Protein AF-A0A377D3B8-F1 (afdb_monomer_lite)

Radius of gyration: 18.61 Å; chains: 1; bounding box: 37×32×58 Å

pLDDT: mean 72.94, std 12.91, range [36.66, 89.19]

InterPro domains:
  IPR011990 Tetratricopeptide-like helical domain superfamily [G3DSA:1.25.40.10] (6-91)
  IPR011990 Tetratricopeptide-like helical domain superfamily [SSF48452] (9-79)

Structure (mmCIF, N/CA/C/O backbone):
data_AF-A0A377D3B8-F1
#
_entry.id   AF-A0A377D3B8-F1
#
loop_
_atom_site.group_PDB
_atom_site.id
_atom_site.type_symbol
_atom_site.label_atom_id
_atom_site.label_alt_id
_atom_site.label_comp_id
_atom_site.label_asym_id
_atom_site.label_entity_id
_atom_site.label_seq_id
_atom_site.pdbx_PDB_ins_code
_atom_site.Cartn_x
_atom_site.Cartn_y
_atom_site.Cartn_z
_atom_site.occupancy
_atom_site.B_iso_or_equiv
_atom_site.auth_seq_id
_atom_site.auth_comp_id
_atom_site.auth_asym_id
_atom_site.auth_atom_id
_atom_site.pdbx_PDB_model_num
ATOM 1 N N . MET A 1 1 ? 22.774 2.025 4.526 1.00 36.66 1 MET A N 1
ATOM 2 C CA . MET A 1 1 ? 21.595 1.352 3.939 1.00 36.66 1 MET A CA 1
ATOM 3 C C . MET A 1 1 ? 21.137 0.304 4.930 1.00 36.66 1 MET A C 1
ATOM 5 O O . MET A 1 1 ? 21.937 -0.552 5.278 1.00 36.66 1 MET A O 1
ATOM 9 N N . ILE A 1 2 ? 19.922 0.424 5.459 1.00 50.09 2 ILE A N 1
ATOM 10 C CA . ILE A 1 2 ? 19.370 -0.545 6.412 1.00 50.09 2 ILE A CA 1
ATOM 11 C C . ILE A 1 2 ? 18.906 -1.746 5.581 1.00 50.09 2 ILE A C 1
ATOM 13 O O . ILE A 1 2 ? 17.845 -1.700 4.966 1.00 50.09 2 ILE A O 1
ATOM 17 N N . THR A 1 3 ? 19.741 -2.778 5.461 1.00 55.69 3 THR A N 1
ATOM 18 C CA . THR A 1 3 ? 19.365 -4.026 4.784 1.00 55.69 3 THR A CA 1
ATOM 19 C C . THR A 1 3 ? 18.618 -4.892 5.786 1.00 55.69 3 THR A C 1
ATOM 21 O O . THR A 1 3 ? 19.222 -5.515 6.658 1.00 55.69 3 THR A O 1
ATOM 24 N N . TRP A 1 4 ? 17.292 -4.856 5.709 1.00 55.59 4 TRP A N 1
ATOM 25 C CA . TRP A 1 4 ? 16.413 -5.629 6.575 1.00 55.59 4 TRP A CA 1
ATOM 26 C C . TRP A 1 4 ? 16.615 -7.141 6.370 1.00 55.59 4 TRP A C 1
ATOM 28 O O . TRP A 1 4 ? 16.809 -7.573 5.230 1.00 55.59 4 TRP A O 1
ATOM 38 N N . PRO A 1 5 ? 16.559 -7.961 7.436 1.00 60.09 5 PRO A N 1
ATOM 39 C CA . PRO A 1 5 ? 16.701 -9.405 7.309 1.00 60.09 5 PRO A CA 1
ATOM 40 C C . PRO A 1 5 ? 15.552 -10.005 6.481 1.00 60.09 5 PRO A C 1
ATOM 42 O O . PRO A 1 5 ? 14.389 -9.654 6.723 1.00 60.09 5 PRO A O 1
ATOM 45 N N . PRO A 1 6 ? 15.831 -10.937 5.551 1.00 57.41 6 PRO A N 1
ATOM 46 C CA . PRO A 1 6 ? 14.782 -11.685 4.866 1.00 57.41 6 PRO A CA 1
ATOM 47 C C . PRO A 1 6 ? 13.938 -12.434 5.911 1.00 57.41 6 PRO A C 1
ATOM 49 O O . PRO A 1 6 ? 14.474 -13.180 6.726 1.00 57.41 6 PRO A O 1
ATOM 52 N N . GLY A 1 7 ? 12.625 -12.181 5.930 1.00 62.62 7 GLY A N 1
ATOM 53 C CA . GLY A 1 7 ? 11.682 -12.776 6.890 1.00 62.62 7 GLY A CA 1
ATOM 54 C C . GLY A 1 7 ? 11.295 -11.899 8.089 1.00 62.62 7 GLY A C 1
ATOM 55 O O . GLY A 1 7 ? 10.396 -12.272 8.838 1.00 62.62 7 GLY A O 1
ATOM 56 N N . LEU A 1 8 ? 11.888 -10.710 8.268 1.00 64.62 8 LEU A N 1
ATOM 57 C CA . LEU A 1 8 ? 11.407 -9.772 9.297 1.00 64.62 8 LEU A CA 1
ATOM 58 C C . LEU A 1 8 ? 10.004 -9.225 8.970 1.00 64.62 8 LEU A C 1
ATOM 60 O O . LEU A 1 8 ? 9.220 -8.935 9.868 1.00 64.62 8 LEU A O 1
ATOM 64 N N . TYR A 1 9 ? 9.700 -9.122 7.678 1.00 65.62 9 TYR A N 1
ATOM 65 C CA . TYR A 1 9 ? 8.421 -8.646 7.153 1.00 65.62 9 TYR A CA 1
ATOM 66 C C . TYR A 1 9 ? 7.260 -9.551 7.555 1.00 65.62 9 TYR A C 1
ATOM 68 O O . TYR A 1 9 ? 6.248 -9.055 8.030 1.00 65.62 9 TYR A O 1
ATOM 76 N N . ASP A 1 10 ? 7.455 -10.865 7.467 1.00 67.44 10 ASP A N 1
ATOM 77 C CA . ASP A 1 10 ? 6.448 -11.865 7.830 1.00 67.44 10 ASP A CA 1
ATOM 78 C C . ASP A 1 10 ? 6.072 -11.772 9.320 1.00 67.44 10 ASP A C 1
ATOM 80 O O . ASP A 1 10 ? 4.902 -11.748 9.693 1.00 67.44 10 ASP A O 1
ATOM 84 N N . ARG A 1 11 ? 7.076 -11.570 10.184 1.00 67.81 11 ARG A N 1
ATOM 85 C CA . ARG A 1 11 ? 6.851 -11.327 11.617 1.00 67.81 11 ARG A CA 1
ATOM 86 C C . ARG A 1 11 ? 6.193 -9.984 11.906 1.00 67.81 11 ARG A C 1
ATOM 88 O O . ARG A 1 11 ? 5.396 -9.894 12.833 1.00 67.81 11 ARG A O 1
ATOM 95 N N . ALA A 1 12 ? 6.550 -8.939 11.163 1.00 70.94 12 ALA A N 1
ATOM 96 C CA . ALA A 1 12 ? 5.913 -7.637 11.311 1.00 70.94 12 ALA A CA 1
ATOM 97 C C . ALA A 1 12 ? 4.432 -7.718 10.905 1.00 70.94 12 ALA A C 1
ATOM 99 O O . ALA A 1 12 ? 3.580 -7.224 11.636 1.00 70.94 12 ALA A O 1
ATOM 100 N N . GLU A 1 13 ? 4.122 -8.396 9.796 1.00 70.38 13 GLU A N 1
ATOM 101 C CA . GLU A 1 13 ? 2.754 -8.672 9.347 1.00 70.38 13 GLU A CA 1
ATOM 102 C C . GLU A 1 13 ? 1.930 -9.376 10.430 1.00 70.38 13 GLU A C 1
ATOM 104 O O . GLU A 1 13 ? 0.829 -8.915 10.723 1.00 70.38 13 GLU A O 1
ATOM 109 N N . ASP A 1 14 ? 2.471 -10.410 11.079 1.00 74.00 14 ASP A N 1
ATOM 110 C CA . ASP A 1 14 ? 1.778 -11.123 12.160 1.00 74.00 14 ASP A CA 1
ATOM 111 C C . ASP A 1 14 ? 1.500 -10.223 13.378 1.00 74.00 14 ASP A C 1
ATOM 113 O O . ASP A 1 14 ? 0.360 -10.135 13.840 1.00 74.00 14 ASP A O 1
ATOM 117 N N . MET A 1 15 ? 2.504 -9.464 13.840 1.00 67.12 15 MET A N 1
ATOM 118 C CA . MET A 1 15 ? 2.336 -8.524 14.959 1.00 67.12 15 MET A CA 1
ATOM 119 C C . MET A 1 15 ? 1.301 -7.440 14.646 1.00 67.12 15 MET A C 1
ATOM 121 O O . MET A 1 15 ? 0.469 -7.101 15.488 1.00 67.12 15 MET A O 1
ATOM 125 N N . PHE A 1 16 ? 1.324 -6.892 13.430 1.00 66.88 16 PHE A N 1
ATOM 126 C CA . PHE A 1 16 ? 0.364 -5.872 13.026 1.00 66.88 16 PHE A CA 1
ATOM 127 C C . PHE A 1 16 ? -1.037 -6.444 12.787 1.00 66.88 16 PHE A C 1
ATOM 129 O O . PHE A 1 16 ? -2.010 -5.733 13.027 1.00 66.88 16 PHE A O 1
ATOM 136 N N . ASN A 1 17 ? -1.167 -7.712 12.385 1.00 67.19 17 ASN A N 1
ATOM 137 C CA . ASN A 1 17 ? -2.459 -8.397 12.324 1.00 67.19 17 ASN A CA 1
ATOM 138 C C . ASN A 1 17 ? -3.078 -8.528 13.721 1.00 67.19 17 ASN A C 1
ATOM 140 O O . ASN A 1 17 ? -4.255 -8.217 13.888 1.00 67.19 17 ASN A O 1
ATOM 144 N N . GLN A 1 18 ? -2.287 -8.891 14.733 1.00 68.62 18 GLN A N 1
ATOM 145 C CA . GLN A 1 18 ? -2.751 -8.921 16.127 1.00 68.62 18 GLN A CA 1
ATOM 146 C C . GLN A 1 18 ? -3.197 -7.526 16.601 1.00 68.62 18 GLN A C 1
ATOM 148 O O . GLN A 1 18 ? -4.257 -7.380 17.197 1.00 68.62 18 GLN A O 1
ATOM 153 N N . LEU A 1 19 ? -2.457 -6.473 16.239 1.00 62.00 19 LEU A N 1
ATOM 154 C CA . LEU A 1 19 ? -2.812 -5.077 16.544 1.00 62.00 19 LEU A CA 1
ATOM 155 C C . LEU A 1 19 ? -4.029 -4.549 15.764 1.00 62.00 19 LEU A C 1
ATOM 157 O O . LEU A 1 19 ? -4.584 -3.519 16.137 1.00 62.00 19 LEU A O 1
ATOM 161 N N . THR A 1 20 ? -4.449 -5.200 14.672 1.00 60.00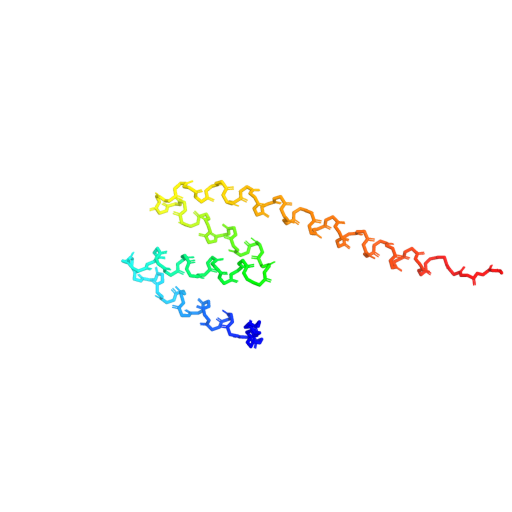 20 THR A N 1
ATOM 162 C CA . THR A 1 20 ? -5.690 -4.821 13.967 1.00 60.00 20 THR A CA 1
ATOM 163 C C . THR A 1 20 ? -6.959 -5.309 14.668 1.00 60.00 20 THR A C 1
ATOM 165 O O . THR A 1 20 ? -8.041 -4.820 14.320 1.00 60.00 20 THR A O 1
ATOM 168 N N . ASP A 1 21 ? -6.820 -6.225 15.634 1.00 61.94 21 ASP A N 1
ATOM 169 C CA . ASP A 1 21 ? -7.893 -6.701 16.515 1.00 61.94 21 ASP A CA 1
ATOM 170 C C . ASP A 1 21 ? -8.267 -5.630 17.559 1.00 61.94 21 ASP A C 1
ATOM 172 O O . ASP A 1 21 ? -9.446 -5.381 17.809 1.00 61.94 21 ASP A O 1
ATOM 176 N N 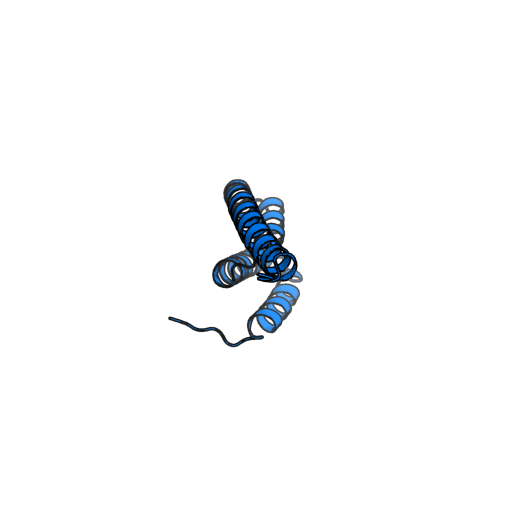. GLU A 1 22 ? -7.278 -4.877 18.058 1.00 61.59 22 GLU A N 1
ATOM 177 C CA . GLU A 1 22 ? -7.501 -3.700 18.904 1.00 61.59 22 GLU A CA 1
ATOM 178 C C . GLU A 1 22 ? -7.779 -2.445 18.054 1.00 61.59 22 GLU A C 1
ATOM 180 O O . GLU A 1 22 ? -6.903 -1.852 17.417 1.00 61.59 22 GLU A O 1
ATOM 185 N N . THR A 1 23 ? -9.039 -2.006 18.044 1.00 62.44 23 THR A N 1
ATOM 186 C CA . THR A 1 23 ? -9.547 -0.936 17.168 1.00 62.44 23 THR A CA 1
ATOM 187 C C . THR A 1 23 ? -8.840 0.414 17.315 1.00 62.44 23 THR A C 1
ATOM 189 O O . THR A 1 23 ? -8.812 1.179 16.351 1.00 62.44 23 THR A O 1
ATOM 192 N N . ASP A 1 24 ? -8.249 0.699 18.477 1.00 67.25 24 ASP A N 1
ATOM 193 C CA . ASP A 1 24 ? -7.620 1.993 18.782 1.00 67.25 24 ASP A CA 1
ATOM 194 C C . ASP A 1 24 ? -6.266 2.182 18.069 1.00 67.25 24 ASP A C 1
ATOM 196 O O . ASP A 1 24 ? -5.949 3.268 17.580 1.00 67.25 24 ASP A O 1
ATOM 200 N N . PHE A 1 25 ? -5.483 1.107 17.906 1.00 67.19 25 PHE A N 1
ATOM 201 C CA . PHE A 1 25 ? -4.135 1.167 17.314 1.00 67.19 25 PHE A CA 1
ATOM 202 C C . PHE A 1 25 ? -4.078 0.761 15.841 1.00 67.19 25 PHE A C 1
ATOM 204 O O . PHE A 1 25 ? -3.049 0.937 15.177 1.00 67.19 25 PHE A O 1
ATOM 211 N N . ARG A 1 26 ? -5.198 0.284 15.292 1.00 73.31 26 ARG A N 1
ATOM 212 C CA . ARG A 1 26 ? -5.308 -0.213 13.918 1.00 73.31 26 ARG A CA 1
ATOM 213 C C . ARG A 1 26 ? -4.792 0.772 12.866 1.00 73.31 26 ARG A C 1
ATOM 215 O O . ARG A 1 26 ? -4.135 0.363 11.912 1.00 73.31 26 ARG A O 1
ATOM 222 N N . ILE A 1 27 ? -5.045 2.071 13.031 1.00 77.50 27 ILE A N 1
ATOM 223 C CA . ILE A 1 27 ? -4.579 3.098 12.083 1.00 77.50 27 ILE A CA 1
ATOM 224 C C . ILE A 1 27 ? -3.048 3.216 12.112 1.00 77.50 27 ILE A C 1
ATOM 226 O O . ILE A 1 27 ? -2.419 3.257 11.056 1.00 77.50 27 ILE A O 1
ATOM 230 N N . GLY A 1 28 ? -2.444 3.242 13.304 1.00 80.31 28 GLY A N 1
ATOM 231 C CA . GLY A 1 28 ? -0.990 3.342 13.462 1.00 80.31 28 GLY A CA 1
ATOM 232 C C . GLY A 1 28 ? -0.266 2.114 12.911 1.00 80.31 28 GLY A C 1
ATOM 233 O O . GLY A 1 28 ? 0.702 2.255 12.164 1.00 80.31 28 GLY A O 1
ATOM 234 N N . ALA A 1 29 ? -0.794 0.922 13.198 1.00 82.44 29 ALA A N 1
ATOM 235 C CA . ALA A 1 29 ? -0.299 -0.347 12.669 1.00 82.44 29 ALA A CA 1
ATOM 236 C C . ALA A 1 29 ? -0.292 -0.373 11.132 1.00 82.44 29 ALA A C 1
ATOM 238 O O . ALA A 1 29 ? 0.728 -0.664 10.507 1.00 82.44 29 ALA A O 1
ATOM 239 N N . LEU A 1 30 ? -1.411 0.012 10.509 1.00 80.81 30 LEU A N 1
ATOM 240 C CA . LEU A 1 30 ? -1.529 0.067 9.052 1.00 80.81 30 LEU A CA 1
ATOM 241 C C . LEU A 1 30 ? -0.560 1.085 8.429 1.00 80.81 30 LEU A C 1
ATOM 243 O O . LEU A 1 30 ? 0.000 0.821 7.369 1.00 80.81 30 LEU A O 1
ATOM 247 N N . GLN A 1 31 ? -0.305 2.228 9.073 1.00 84.12 31 GLN A N 1
ATOM 248 C CA . GLN A 1 31 ? 0.683 3.186 8.562 1.00 84.12 31 GLN A CA 1
ATOM 249 C C . GLN A 1 31 ? 2.115 2.629 8.582 1.00 84.12 31 GLN A C 1
ATOM 251 O O . GLN A 1 31 ? 2.869 2.870 7.638 1.00 84.12 31 GLN A O 1
ATOM 256 N N . GLN A 1 32 ? 2.485 1.869 9.615 1.00 84.00 32 GLN A N 1
ATOM 257 C CA . GLN A 1 32 ? 3.803 1.228 9.685 1.00 84.00 32 GLN A CA 1
ATOM 258 C C . GLN A 1 32 ? 3.944 0.111 8.647 1.00 84.00 32 GLN A C 1
ATOM 260 O O . GLN A 1 32 ? 4.947 0.061 7.935 1.00 84.00 32 GLN A O 1
ATOM 265 N N . LEU A 1 33 ? 2.913 -0.724 8.480 1.00 83.25 33 LEU A N 1
ATOM 266 C CA . LEU A 1 33 ? 2.863 -1.725 7.408 1.00 83.25 33 LEU A CA 1
ATOM 267 C C . LEU A 1 33 ? 3.017 -1.096 6.022 1.00 83.25 33 LEU A C 1
ATOM 269 O O . LEU A 1 33 ? 3.739 -1.620 5.178 1.00 83.25 33 LEU A O 1
ATOM 273 N N . LEU A 1 34 ? 2.375 0.049 5.786 1.00 85.06 34 LEU A N 1
ATOM 274 C CA . LEU A 1 34 ? 2.480 0.754 4.515 1.00 85.06 34 LEU A CA 1
ATOM 275 C C . LEU A 1 34 ? 3.925 1.192 4.226 1.00 85.06 34 LEU A C 1
ATOM 277 O O . LEU A 1 34 ? 4.408 0.993 3.114 1.00 85.06 34 LEU A O 1
ATOM 281 N N . GLN A 1 35 ? 4.630 1.747 5.217 1.00 84.75 35 GLN A N 1
ATOM 282 C CA . GLN A 1 35 ? 6.043 2.135 5.080 1.00 84.75 35 GLN A CA 1
ATOM 283 C C . GLN A 1 35 ? 6.946 0.936 4.779 1.00 84.75 35 GLN A C 1
ATOM 285 O O . GLN A 1 35 ? 7.830 1.012 3.928 1.00 84.75 35 GLN A O 1
ATOM 290 N N . ILE A 1 36 ? 6.693 -0.171 5.470 1.00 84.00 36 ILE A N 1
ATOM 291 C CA . ILE A 1 36 ? 7.361 -1.453 5.280 1.00 84.00 36 ILE A CA 1
ATOM 292 C C . ILE A 1 36 ? 7.180 -1.906 3.821 1.00 84.00 36 ILE A C 1
ATOM 294 O O . ILE A 1 36 ? 8.170 -2.061 3.109 1.00 84.00 36 ILE A O 1
ATOM 298 N N . TYR A 1 37 ? 5.949 -1.996 3.312 1.00 84.38 37 TYR A N 1
ATOM 299 C CA . TYR A 1 37 ? 5.702 -2.422 1.928 1.00 84.38 37 TYR A CA 1
ATOM 300 C C . TYR A 1 37 ? 6.284 -1.492 0.861 1.00 84.38 37 TYR A C 1
ATOM 302 O O . TYR A 1 37 ? 6.735 -1.967 -0.182 1.00 84.38 37 TYR A O 1
ATOM 310 N N . GLN A 1 38 ? 6.331 -0.182 1.120 1.00 84.00 38 GLN A N 1
ATOM 311 C CA . GLN A 1 38 ? 7.043 0.755 0.247 1.00 84.00 38 GLN A CA 1
ATOM 312 C C . GLN A 1 38 ? 8.547 0.448 0.211 1.00 84.00 38 GLN A C 1
ATOM 314 O O . GLN A 1 38 ? 9.148 0.440 -0.862 1.00 84.00 38 GLN A O 1
ATOM 319 N N . ALA A 1 39 ? 9.156 0.141 1.360 1.00 82.81 39 ALA A N 1
ATOM 320 C CA . ALA A 1 39 ? 10.575 -0.191 1.444 1.00 82.81 39 ALA A CA 1
ATOM 321 C C . ALA A 1 39 ? 10.927 -1.528 0.764 1.00 82.81 39 ALA A C 1
ATOM 323 O O . ALA A 1 39 ? 12.021 -1.651 0.211 1.00 82.81 39 ALA A O 1
ATOM 324 N N . THR A 1 40 ? 10.022 -2.514 0.752 1.00 82.12 40 THR A N 1
ATOM 325 C CA . THR A 1 40 ? 10.214 -3.781 0.017 1.00 82.12 40 THR A CA 1
ATOM 326 C C . THR A 1 40 ? 9.792 -3.755 -1.441 1.00 82.12 40 THR A C 1
ATOM 328 O O . THR A 1 40 ? 9.989 -4.756 -2.126 1.00 82.12 40 THR A O 1
ATOM 331 N N . SER A 1 41 ? 9.261 -2.636 -1.946 1.00 81.00 41 SER A N 1
ATOM 332 C CA . SER A 1 41 ? 8.663 -2.575 -3.291 1.00 81.00 41 SER A CA 1
ATOM 333 C C . SER A 1 41 ? 7.509 -3.578 -3.483 1.00 81.00 41 SER A C 1
ATOM 335 O O . SER A 1 41 ? 7.238 -4.035 -4.593 1.00 81.00 41 SER A O 1
ATOM 337 N N . GLU A 1 42 ? 6.811 -3.922 -2.398 1.00 83.94 42 GLU A N 1
ATOM 338 C CA . GLU A 1 42 ? 5.647 -4.815 -2.383 1.00 83.94 42 GLU A CA 1
ATOM 339 C C . GLU A 1 42 ? 4.365 -3.998 -2.624 1.00 83.94 42 GLU A C 1
ATOM 341 O O . GLU A 1 42 ? 3.496 -3.860 -1.758 1.00 83.94 42 GLU A O 1
ATOM 346 N N . TRP A 1 43 ? 4.236 -3.416 -3.819 1.00 87.69 43 TRP A N 1
ATOM 347 C CA . TRP A 1 43 ? 3.159 -2.464 -4.129 1.00 87.69 43 TRP A CA 1
ATOM 348 C C . TRP A 1 43 ? 1.750 -3.057 -3.985 1.00 87.69 43 TRP A C 1
ATOM 350 O O . TRP A 1 43 ? 0.828 -2.358 -3.578 1.00 87.69 43 TRP A O 1
ATOM 360 N N . GLN A 1 44 ? 1.571 -4.352 -4.267 1.00 84.00 44 GLN A N 1
ATOM 361 C CA . GLN A 1 44 ? 0.282 -5.044 -4.110 1.00 84.00 44 GLN A CA 1
ATOM 362 C C . GLN A 1 44 ? -0.210 -5.033 -2.660 1.00 84.00 44 GLN A C 1
ATOM 364 O O . GLN A 1 44 ? -1.369 -4.711 -2.406 1.00 84.00 44 GLN A O 1
ATOM 369 N N . LYS A 1 45 ? 0.676 -5.336 -1.706 1.00 83.12 45 LYS A N 1
ATOM 370 C CA . LYS A 1 45 ? 0.339 -5.316 -0.279 1.00 83.12 45 LYS A CA 1
ATOM 371 C C . LYS A 1 45 ? 0.164 -3.885 0.241 1.00 83.12 45 LYS A C 1
ATOM 373 O O . LYS A 1 45 ? -0.727 -3.629 1.051 1.00 83.12 45 LYS A O 1
ATOM 378 N N . ALA A 1 46 ? 0.961 -2.938 -0.266 1.00 86.44 46 ALA A N 1
ATOM 379 C CA . ALA A 1 46 ? 0.826 -1.515 0.053 1.00 86.44 46 ALA A CA 1
ATOM 380 C C . ALA A 1 46 ? -0.566 -0.967 -0.310 1.00 86.44 46 ALA A C 1
ATOM 382 O O . ALA A 1 46 ? -1.159 -0.232 0.479 1.00 86.44 46 ALA A O 1
ATOM 383 N N . ILE A 1 47 ? -1.107 -1.356 -1.471 1.00 87.75 47 ILE A N 1
ATOM 384 C CA . ILE A 1 47 ? -2.443 -0.945 -1.921 1.00 87.75 47 ILE A CA 1
ATOM 385 C C . ILE A 1 47 ? -3.531 -1.471 -0.978 1.00 87.75 47 ILE A C 1
ATOM 387 O O . ILE A 1 47 ? -4.366 -0.680 -0.545 1.00 87.75 47 ILE A O 1
ATOM 391 N N . ASP A 1 48 ? -3.496 -2.753 -0.598 1.00 86.25 48 ASP A N 1
ATOM 392 C CA . ASP A 1 48 ? -4.498 -3.339 0.310 1.00 86.25 48 ASP A CA 1
ATOM 393 C C . ASP A 1 48 ? -4.536 -2.601 1.661 1.00 86.25 48 ASP A C 1
ATOM 395 O O . ASP A 1 48 ? -5.600 -2.227 2.164 1.00 86.25 48 ASP A O 1
ATOM 399 N N . VAL A 1 49 ? -3.361 -2.295 2.221 1.00 85.69 49 VAL A N 1
ATOM 400 C CA . VAL A 1 49 ? -3.244 -1.532 3.472 1.00 85.69 49 VAL A CA 1
ATOM 401 C C . VAL A 1 49 ? -3.712 -0.088 3.315 1.00 85.69 49 VAL A C 1
ATOM 403 O O . VAL A 1 49 ? -4.429 0.422 4.181 1.00 85.69 49 VAL A O 1
ATOM 406 N N . ALA A 1 50 ? -3.352 0.573 2.217 1.00 87.06 50 ALA A N 1
ATOM 407 C CA . ALA A 1 50 ? -3.808 1.927 1.937 1.00 87.06 50 ALA A CA 1
ATOM 408 C C . ALA A 1 50 ? -5.336 1.982 1.761 1.00 87.06 50 ALA A C 1
ATOM 410 O O . ALA A 1 50 ? -5.974 2.897 2.281 1.00 87.06 50 ALA A O 1
ATOM 411 N N . GLU A 1 51 ? -5.958 0.987 1.121 1.00 85.38 51 GLU A N 1
ATOM 412 C CA . GLU A 1 51 ? -7.418 0.901 0.997 1.00 85.38 51 GLU A CA 1
ATOM 413 C C . GLU A 1 51 ? -8.099 0.703 2.355 1.00 85.38 51 GLU A C 1
ATOM 415 O O . GLU A 1 51 ? -9.128 1.329 2.634 1.00 85.38 51 GLU A O 1
ATOM 420 N N . ARG A 1 52 ? -7.512 -0.112 3.241 1.00 83.19 52 ARG A N 1
ATOM 421 C CA . ARG A 1 52 ? -7.985 -0.244 4.629 1.00 83.19 52 ARG A CA 1
ATOM 422 C C . ARG A 1 52 ? -7.888 1.083 5.386 1.00 83.19 52 ARG A C 1
ATOM 424 O O . ARG A 1 52 ? -8.822 1.419 6.108 1.00 83.19 52 ARG A O 1
ATOM 431 N N . LEU A 1 53 ? -6.814 1.856 5.199 1.00 84.44 53 LEU A N 1
ATOM 432 C CA . LEU A 1 53 ? -6.664 3.196 5.788 1.00 84.44 53 LEU A CA 1
ATOM 433 C C . LEU A 1 53 ? -7.714 4.182 5.258 1.00 84.44 53 LEU A C 1
ATOM 435 O O . LEU A 1 53 ? -8.299 4.926 6.045 1.00 84.44 53 LEU A O 1
ATOM 439 N N . VAL A 1 54 ? -8.009 4.156 3.955 1.00 84.06 54 VAL A N 1
ATOM 440 C CA . VAL A 1 54 ? -9.074 4.981 3.357 1.00 84.06 54 VAL A CA 1
ATOM 441 C C . VAL A 1 54 ? -10.432 4.641 3.973 1.00 84.06 54 VAL A C 1
ATOM 443 O O . VAL A 1 54 ? -11.165 5.549 4.354 1.00 84.06 54 VAL A O 1
ATOM 446 N N . LYS A 1 55 ? -10.752 3.350 4.156 1.00 80.69 55 LYS A N 1
ATOM 447 C CA . LYS A 1 55 ? -11.998 2.916 4.822 1.00 80.69 55 LYS A CA 1
ATOM 448 C C . LYS A 1 55 ? -12.114 3.393 6.274 1.00 80.69 55 LYS A C 1
ATOM 450 O O . LYS A 1 55 ? -13.225 3.542 6.766 1.00 80.69 55 LYS A O 1
ATOM 455 N N . LEU A 1 56 ? -10.988 3.644 6.941 1.00 78.69 56 LEU A N 1
ATOM 456 C CA . LEU A 1 56 ? -10.926 4.189 8.302 1.00 78.69 56 LEU A CA 1
ATOM 457 C C . LEU A 1 56 ? -11.001 5.732 8.342 1.00 78.69 56 LEU A C 1
ATOM 459 O O . LEU A 1 56 ? -10.875 6.313 9.416 1.00 78.69 56 LEU A O 1
ATOM 463 N N . GLY A 1 57 ? -11.205 6.405 7.201 1.00 75.69 57 GLY A N 1
ATOM 464 C CA . GLY A 1 57 ? -11.377 7.863 7.114 1.00 75.69 57 GLY A CA 1
ATOM 465 C C . GLY A 1 57 ? -10.121 8.644 6.712 1.00 75.69 57 GLY A C 1
ATOM 466 O O . GLY A 1 57 ? -10.067 9.863 6.872 1.00 75.69 57 GLY A O 1
ATOM 467 N N . LYS A 1 58 ? -9.078 7.969 6.206 1.00 74.00 58 LYS A N 1
ATOM 468 C CA . LYS A 1 58 ? -7.869 8.612 5.662 1.00 74.00 58 LYS A CA 1
ATOM 469 C C . LYS A 1 58 ? -7.941 8.700 4.134 1.00 74.00 58 LYS A C 1
ATOM 471 O O . LYS A 1 58 ? -7.217 8.012 3.423 1.00 74.00 58 LYS A O 1
ATOM 476 N N . ASP A 1 59 ? -8.791 9.580 3.611 1.00 75.81 59 ASP A N 1
ATOM 477 C CA . ASP A 1 59 ? -9.001 9.750 2.161 1.00 75.81 59 ASP A CA 1
ATOM 478 C C . ASP A 1 59 ? -7.757 10.196 1.376 1.00 75.81 59 ASP A C 1
ATOM 480 O O . ASP A 1 59 ? -7.666 9.958 0.171 1.00 75.81 59 ASP A O 1
ATOM 484 N N . LYS A 1 60 ? -6.761 10.797 2.043 1.00 76.88 60 LYS A N 1
ATOM 485 C CA . LYS A 1 60 ? -5.496 11.228 1.413 1.00 76.88 60 LYS A CA 1
ATOM 486 C C . LYS A 1 60 ? -4.739 10.061 0.762 1.00 76.88 60 LYS A C 1
ATOM 488 O O . LYS A 1 60 ? -4.049 10.254 -0.235 1.00 76.88 60 LYS A O 1
ATOM 493 N N . GLN A 1 61 ? -4.940 8.848 1.266 1.00 80.75 61 GLN A N 1
ATOM 494 C CA . GLN A 1 61 ? -4.272 7.634 0.816 1.00 80.75 61 GLN A CA 1
ATOM 495 C C . GLN A 1 61 ? -4.830 7.142 -0.529 1.00 80.75 61 GLN A C 1
ATOM 497 O O . GLN A 1 61 ? -4.145 6.397 -1.220 1.00 80.75 61 GLN A O 1
ATOM 502 N N . ARG A 1 62 ? -6.008 7.618 -0.979 1.00 79.62 62 ARG A N 1
ATOM 503 C CA . ARG A 1 62 ? -6.508 7.346 -2.345 1.00 79.62 62 ARG A CA 1
ATOM 504 C C . ARG A 1 62 ? -5.560 7.839 -3.430 1.00 79.62 62 ARG A C 1
ATOM 506 O O . ARG A 1 62 ? -5.427 7.181 -4.458 1.00 79.62 62 ARG A O 1
ATOM 513 N N . VAL A 1 63 ? -4.924 8.989 -3.215 1.00 84.94 63 VAL A N 1
ATOM 514 C CA . VAL A 1 63 ? -3.972 9.549 -4.185 1.00 84.94 63 VAL A CA 1
ATOM 515 C C . VAL A 1 63 ? -2.715 8.681 -4.238 1.00 84.94 63 VAL A C 1
ATOM 517 O O . VAL A 1 63 ? -2.241 8.349 -5.321 1.00 84.94 63 VAL A O 1
ATOM 520 N N . GLU A 1 64 ? -2.230 8.235 -3.077 1.00 84.25 64 GLU A N 1
ATOM 521 C CA . GLU A 1 64 ? -1.086 7.321 -2.984 1.00 84.25 64 GLU A CA 1
ATOM 522 C C . GLU A 1 64 ? -1.377 5.974 -3.664 1.00 84.25 64 GLU A C 1
ATOM 524 O O . GLU A 1 64 ? -0.540 5.478 -4.413 1.00 84.25 64 GLU A O 1
ATOM 529 N N . ILE A 1 65 ? -2.590 5.428 -3.504 1.00 87.31 65 ILE A N 1
ATOM 530 C CA . ILE A 1 65 ? -3.026 4.198 -4.188 1.00 87.31 65 ILE A CA 1
ATOM 531 C C . ILE A 1 65 ? -2.899 4.329 -5.709 1.00 87.31 65 ILE A C 1
ATOM 533 O O . ILE A 1 65 ? -2.373 3.427 -6.361 1.00 87.31 65 ILE A O 1
ATOM 537 N N . ALA A 1 66 ? -3.340 5.449 -6.288 1.00 87.56 66 ALA A N 1
ATOM 538 C CA . ALA A 1 66 ? -3.230 5.674 -7.729 1.00 87.56 66 ALA A CA 1
ATOM 539 C C . ALA A 1 66 ? -1.764 5.684 -8.201 1.00 87.56 66 ALA A C 1
ATOM 541 O O . ALA A 1 66 ? -1.449 5.118 -9.251 1.00 87.56 66 ALA A O 1
ATOM 542 N N . HIS A 1 67 ? -0.859 6.270 -7.411 1.00 86.75 67 HIS A N 1
ATOM 543 C CA . HIS A 1 67 ? 0.577 6.241 -7.696 1.00 86.75 67 HIS A CA 1
ATOM 544 C C . HIS A 1 67 ? 1.144 4.816 -7.621 1.00 86.75 67 HIS A C 1
ATOM 546 O O . HIS A 1 67 ? 1.864 4.408 -8.533 1.00 86.75 67 HIS A O 1
ATOM 552 N N . PHE A 1 68 ? 0.765 4.030 -6.605 1.00 87.06 68 PHE A N 1
ATOM 553 C CA . PHE A 1 68 ? 1.203 2.634 -6.477 1.00 87.06 68 PHE A CA 1
ATOM 554 C C . PHE A 1 68 ? 0.737 1.765 -7.649 1.00 87.06 68 PHE A C 1
ATOM 556 O O . PHE A 1 68 ? 1.509 0.949 -8.148 1.00 87.06 68 PHE A O 1
ATOM 563 N N . TYR A 1 69 ? -0.490 1.957 -8.143 1.00 87.81 69 TYR A N 1
ATOM 564 C CA . TYR A 1 69 ? -0.970 1.252 -9.336 1.00 87.81 69 TYR A CA 1
ATOM 565 C C . TYR A 1 69 ? -0.166 1.599 -10.597 1.00 87.81 69 TYR A C 1
ATOM 567 O O . TYR A 1 69 ? 0.086 0.717 -11.420 1.00 87.81 69 TYR A O 1
ATOM 575 N N . CYS A 1 70 ? 0.255 2.858 -10.750 1.00 89.19 70 CYS A N 1
ATOM 576 C CA . CYS A 1 70 ? 1.092 3.286 -11.872 1.00 89.19 70 CYS A CA 1
ATOM 577 C C . CYS A 1 70 ? 2.477 2.615 -11.831 1.00 89.19 70 CYS A C 1
ATOM 579 O O . CYS A 1 70 ? 2.900 2.012 -12.820 1.00 89.19 70 CYS A O 1
ATOM 581 N N . GLU A 1 71 ? 3.139 2.642 -10.671 1.00 86.56 71 GLU A N 1
ATOM 582 C CA . GLU A 1 71 ? 4.427 1.967 -10.439 1.00 86.56 71 GLU A CA 1
ATOM 583 C C . GLU A 1 71 ? 4.329 0.453 -10.674 1.00 86.56 71 GLU A C 1
ATOM 585 O O . GLU A 1 71 ? 5.141 -0.129 -11.397 1.00 86.56 71 GLU A O 1
ATOM 590 N N . LEU A 1 72 ? 3.282 -0.191 -10.148 1.00 87.00 72 LEU A N 1
ATOM 591 C CA . LEU A 1 72 ? 3.041 -1.620 -10.346 1.00 87.00 72 LEU A CA 1
ATOM 592 C C . LEU A 1 72 ? 2.897 -1.969 -11.835 1.00 87.00 72 LEU A C 1
ATOM 594 O O . LEU A 1 72 ? 3.469 -2.957 -12.307 1.00 87.00 72 LEU A O 1
ATOM 598 N N . ALA A 1 73 ? 2.142 -1.162 -12.586 1.00 86.38 73 ALA A N 1
ATOM 599 C CA . ALA A 1 73 ? 1.985 -1.352 -14.020 1.00 86.38 73 ALA A CA 1
ATOM 600 C C . ALA A 1 73 ? 3.342 -1.247 -14.730 1.00 86.38 73 ALA A C 1
ATOM 602 O O . ALA A 1 73 ? 3.699 -2.146 -15.494 1.00 86.38 73 ALA A O 1
ATOM 603 N N . LEU A 1 74 ? 4.129 -0.205 -14.444 1.00 86.44 74 LEU A N 1
ATOM 604 C CA . LEU A 1 74 ? 5.469 -0.013 -15.010 1.00 86.44 74 LEU A CA 1
ATOM 605 C C . LEU A 1 74 ? 6.399 -1.198 -14.709 1.00 86.44 74 LEU A C 1
ATOM 607 O O . LEU A 1 74 ? 7.058 -1.713 -15.619 1.00 86.44 74 LEU A O 1
ATOM 611 N N . GLN A 1 75 ? 6.395 -1.697 -13.472 1.00 84.94 75 GLN A N 1
ATOM 612 C CA . GLN A 1 75 ? 7.175 -2.867 -13.068 1.00 84.94 75 GLN A CA 1
ATOM 613 C C . GLN A 1 75 ? 6.742 -4.134 -13.823 1.00 84.94 75 GLN A C 1
ATOM 615 O O . GLN A 1 75 ? 7.588 -4.899 -14.300 1.00 84.94 75 GLN A O 1
ATOM 620 N N . ALA A 1 76 ? 5.434 -4.342 -14.004 1.00 82.50 76 ALA A N 1
ATOM 621 C CA . ALA A 1 76 ? 4.899 -5.455 -14.784 1.0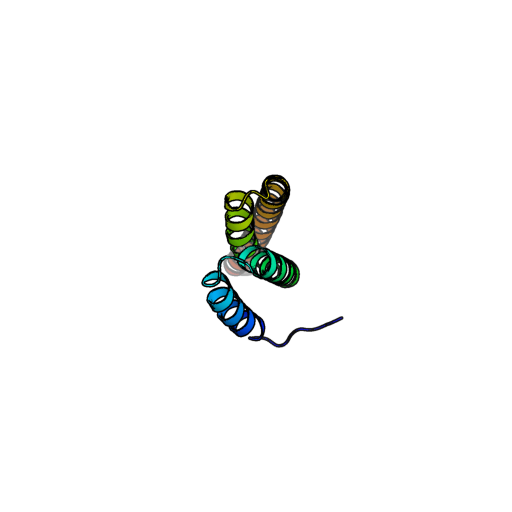0 82.50 76 ALA A CA 1
ATOM 622 C C . ALA A 1 76 ? 5.279 -5.358 -16.274 1.00 82.50 76 ALA A C 1
ATOM 624 O O . ALA A 1 76 ? 5.648 -6.367 -16.888 1.00 82.50 76 ALA A O 1
ATOM 625 N N . TYR A 1 77 ? 5.255 -4.154 -16.856 1.00 80.25 77 TYR A N 1
ATOM 626 C CA . TYR A 1 77 ? 5.705 -3.911 -18.229 1.00 80.25 77 TYR A CA 1
ATOM 627 C C . TYR A 1 77 ? 7.203 -4.210 -18.407 1.00 80.25 77 TYR A C 1
ATOM 629 O O . TYR A 1 77 ? 7.582 -4.870 -19.381 1.00 80.25 77 TYR A O 1
ATOM 637 N N . GLY A 1 78 ? 8.048 -3.797 -17.457 1.00 77.62 78 GLY A N 1
ATOM 638 C CA . GLY A 1 78 ? 9.484 -4.096 -17.457 1.00 77.62 78 GLY A CA 1
ATOM 639 C C . GLY A 1 78 ? 9.778 -5.598 -17.371 1.00 77.62 78 GLY A C 1
ATOM 640 O O . GLY A 1 78 ? 10.519 -6.144 -18.193 1.00 77.62 78 GLY A O 1
ATOM 641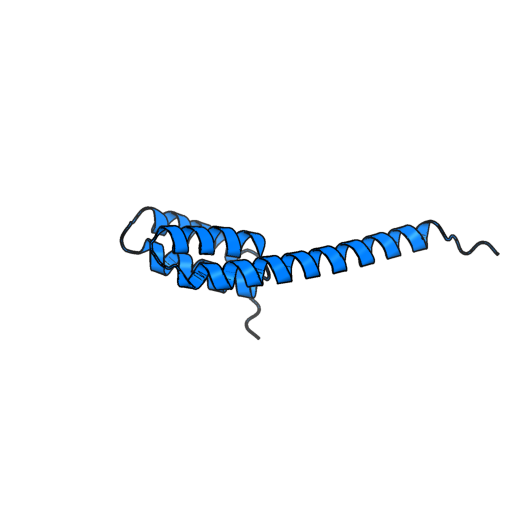 N N . GLN A 1 79 ? 9.120 -6.299 -16.442 1.00 73.81 79 GLN A N 1
ATOM 642 C CA . GLN A 1 79 ? 9.253 -7.751 -16.271 1.00 73.81 79 GLN A CA 1
ATOM 643 C C . GLN A 1 79 ? 8.798 -8.536 -17.510 1.00 73.81 79 GLN A C 1
ATOM 645 O O . GLN A 1 79 ? 9.467 -9.484 -17.937 1.00 73.81 79 GLN A O 1
ATOM 650 N N . ARG A 1 80 ? 7.683 -8.131 -18.136 1.00 67.25 80 ARG A N 1
ATOM 651 C CA . ARG A 1 80 ? 7.172 -8.770 -19.359 1.00 67.25 80 ARG A CA 1
ATOM 652 C C . ARG A 1 80 ? 8.150 -8.633 -20.527 1.00 67.25 80 ARG A C 1
ATOM 654 O O . ARG A 1 80 ? 8.312 -9.587 -21.288 1.00 67.25 80 ARG A O 1
ATOM 661 N N . ARG A 1 81 ? 8.836 -7.491 -20.657 1.00 60.28 81 ARG A N 1
ATOM 662 C CA . ARG A 1 81 ? 9.886 -7.296 -21.672 1.00 60.28 81 ARG A CA 1
ATOM 663 C C . ARG A 1 81 ? 11.113 -8.173 -21.420 1.00 60.28 81 ARG A C 1
ATOM 665 O O . ARG A 1 81 ? 11.578 -8.802 -22.366 1.00 60.28 81 ARG A O 1
ATOM 672 N N . SER A 1 82 ? 11.586 -8.279 -20.176 1.00 58.75 82 SER A N 1
ATOM 673 C CA . SER A 1 82 ? 12.738 -9.133 -19.834 1.00 58.75 82 SER A CA 1
ATOM 674 C C . SER A 1 82 ? 12.477 -10.618 -20.092 1.00 58.75 82 SER A C 1
ATOM 676 O O . SER A 1 82 ? 13.304 -11.286 -20.714 1.00 58.75 82 SER A O 1
ATOM 678 N N . ARG A 1 83 ? 11.303 -11.135 -19.698 1.00 59.69 83 ARG A N 1
ATOM 679 C CA . ARG A 1 83 ? 10.917 -12.530 -19.988 1.00 59.69 83 ARG A CA 1
ATOM 680 C C . ARG A 1 83 ? 10.809 -12.788 -21.488 1.00 59.69 83 ARG A C 1
ATOM 682 O O . 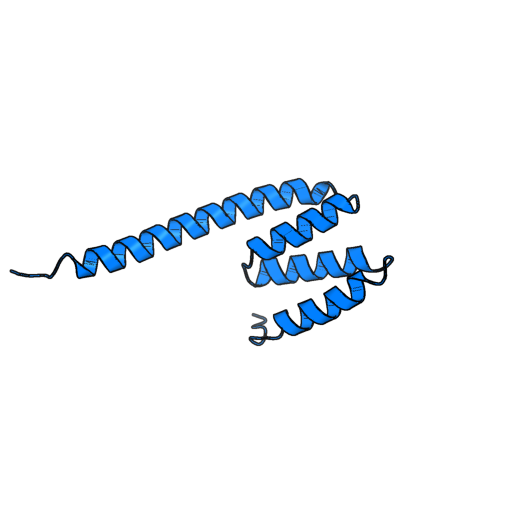ARG A 1 83 ? 11.374 -13.756 -21.980 1.00 59.69 83 ARG A O 1
ATOM 689 N N . SER A 1 84 ? 10.160 -11.881 -22.221 1.00 58.44 84 SER A N 1
ATOM 690 C CA . SER A 1 84 ? 10.020 -12.002 -23.676 1.00 58.44 84 SER A CA 1
ATOM 691 C C . SER A 1 84 ? 11.382 -11.997 -24.388 1.00 58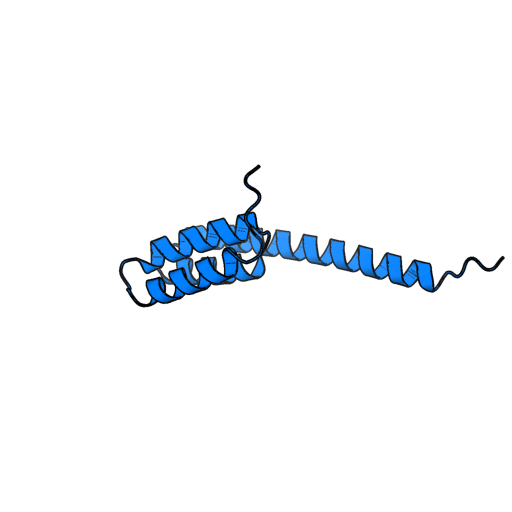.44 84 SER A C 1
ATOM 693 O O . SER A 1 84 ? 11.585 -12.761 -25.326 1.00 58.44 84 SER A O 1
ATOM 695 N N . CYS A 1 85 ? 12.351 -11.201 -23.917 1.00 54.12 85 CYS A N 1
ATOM 696 C CA . CYS A 1 85 ? 13.705 -11.165 -24.481 1.00 54.12 85 CYS A CA 1
ATOM 697 C C . CYS A 1 85 ? 14.488 -12.464 -24.226 1.00 54.12 85 CYS A C 1
ATOM 699 O O . CYS A 1 85 ? 15.142 -12.971 -25.136 1.00 54.12 85 CYS A O 1
ATOM 701 N N . HIS A 1 86 ? 14.388 -13.033 -23.020 1.00 58.91 86 HIS A N 1
ATOM 702 C CA . HIS A 1 86 ? 15.034 -14.307 -22.691 1.00 58.91 86 HIS A CA 1
ATOM 703 C C . HIS A 1 86 ? 14.442 -15.481 -23.498 1.00 58.91 86 HIS A C 1
ATOM 705 O O . HIS A 1 86 ? 15.181 -16.313 -24.025 1.00 58.91 86 HIS A O 1
ATOM 711 N N . ASP A 1 87 ? 13.118 -15.509 -23.685 1.00 59.97 87 ASP A N 1
ATOM 712 C CA . ASP A 1 87 ? 12.436 -16.497 -24.534 1.00 59.97 87 ASP A CA 1
ATOM 713 C C . ASP A 1 87 ? 12.764 -16.334 -26.032 1.00 59.97 87 ASP A C 1
ATOM 715 O O . ASP A 1 87 ? 12.954 -17.322 -26.749 1.00 59.97 87 ASP A O 1
ATOM 719 N N . LEU A 1 88 ? 12.888 -15.094 -26.522 1.00 57.44 88 LEU A N 1
ATOM 720 C CA . LEU A 1 88 ? 13.282 -14.807 -27.908 1.00 57.44 88 LEU A CA 1
ATOM 721 C C . LEU A 1 88 ? 14.748 -15.170 -28.188 1.00 57.44 88 LEU A C 1
ATOM 723 O O . LEU A 1 88 ? 15.041 -15.674 -29.275 1.00 57.44 88 LEU A O 1
ATOM 727 N N . ALA A 1 89 ? 15.650 -14.983 -27.219 1.00 55.81 89 ALA A N 1
ATOM 728 C CA . ALA A 1 89 ? 17.048 -15.405 -27.328 1.00 55.81 89 ALA A CA 1
ATOM 729 C C . ALA A 1 89 ? 17.185 -16.934 -27.437 1.00 55.81 89 ALA A C 1
ATOM 731 O O . ALA A 1 89 ? 18.055 -17.425 -28.148 1.00 55.81 89 ALA A O 1
ATOM 732 N N . LYS A 1 90 ? 16.283 -17.701 -26.808 1.00 57.66 90 LYS A N 1
ATOM 733 C CA . LYS A 1 90 ? 16.275 -19.170 -26.901 1.00 57.66 90 LYS A CA 1
ATOM 734 C C . LYS A 1 90 ? 15.711 -19.689 -28.231 1.00 57.66 90 LYS A C 1
ATOM 736 O O . LYS A 1 90 ? 16.120 -20.749 -28.693 1.00 57.66 90 LYS A O 1
ATOM 741 N N . LYS A 1 91 ? 14.792 -18.944 -28.863 1.00 57.56 91 LYS A N 1
ATOM 742 C CA . LYS A 1 91 ? 14.238 -19.275 -30.194 1.00 57.56 91 LYS A CA 1
ATOM 743 C C . LYS A 1 91 ? 15.155 -18.881 -31.345 1.00 57.56 91 LYS A C 1
ATOM 745 O O . LYS A 1 91 ? 15.157 -19.550 -32.374 1.00 57.56 91 LYS A O 1
ATOM 750 N N . ARG A 1 92 ? 15.956 -17.829 -31.182 1.00 50.44 92 ARG A N 1
ATOM 751 C CA . ARG A 1 92 ? 17.038 -17.498 -32.111 1.00 50.44 92 ARG A CA 1
ATOM 752 C C . ARG A 1 92 ? 18.301 -18.230 -31.684 1.00 50.44 92 ARG A C 1
ATOM 754 O O . ARG A 1 92 ? 19.275 -17.616 -31.263 1.00 50.44 92 ARG A O 1
ATOM 761 N N . GLY A 1 93 ? 18.270 -19.555 -31.823 1.00 48.06 93 GLY A N 1
ATOM 762 C CA . GLY A 1 93 ? 19.495 -20.320 -31.976 1.00 48.06 93 GLY A CA 1
ATOM 763 C C . GLY A 1 93 ? 20.319 -19.646 -33.066 1.00 48.06 93 GLY A C 1
ATOM 764 O O . GLY A 1 93 ? 19.891 -19.566 -34.218 1.00 48.06 93 GLY A O 1
ATOM 765 N N . CYS A 1 94 ? 21.450 -19.085 -32.651 1.00 47.91 94 CYS A N 1
ATOM 766 C CA . CYS A 1 94 ? 22.539 -18.666 -33.509 1.00 47.91 94 CYS A CA 1
ATOM 767 C C . CYS A 1 94 ? 22.969 -19.913 -34.293 1.00 47.91 94 CYS A C 1
ATOM 769 O O . CYS A 1 94 ? 23.708 -20.760 -33.803 1.00 47.91 94 CYS A O 1
ATOM 771 N N . GLY A 1 95 ? 22.337 -20.094 -35.445 1.00 52.12 95 GLY A N 1
ATOM 772 C CA . GLY A 1 95 ? 22.490 -21.220 -36.344 1.00 52.12 95 GLY A CA 1
ATOM 773 C C . GLY A 1 95 ? 22.723 -20.693 -37.746 1.00 52.12 95 GLY A C 1
ATOM 774 O O . GLY A 1 95 ? 21.919 -20.961 -38.637 1.00 52.12 95 GLY A O 1
ATOM 775 N N . ARG A 1 96 ? 23.775 -19.889 -37.911 1.00 41.62 96 ARG A N 1
ATOM 776 C CA . ARG A 1 96 ? 24.739 -19.988 -39.010 1.00 41.62 96 ARG A CA 1
ATOM 777 C C . ARG A 1 96 ? 25.931 -19.081 -38.749 1.00 41.62 96 ARG A C 1
ATOM 779 O O . ARG A 1 96 ? 25.686 -17.936 -38.317 1.00 41.62 96 ARG A O 1
#

Secondary structure (DSSP, 8-state):
---PPTTHHHHHHHHHHHHTTSTTTHHHHHHHHHHHHHHTT-HHHHHHHHHHHHHTT-TTHHHHHHHHHHHHHHHHHHHHHHHHHHHHHHHS----

Foldseek 3Di:
DPPDDVPVLVVLVVVLVVVCVVVVCVLVSLVVNLVVCVVVVVLVSNLVSLVVNVVVVPVVSVVVNVVSVVVVVVVVVVVVVVVVVVVVVVVPPPDD

Sequence (96 aa):
MITWPPGLYDRAEDMFNQLTDETDFRIGALQQLLQIYQATSEWQKAIDVAERLVKLGKDKQRVEIAHFYCELALQAYGQRRSRSCHDLAKKRGCGR

Organism: Escherichia coli (NCBI:txid562)